Protein AF-A0A819RCV2-F1 (afdb_monomer_lite)

Radius of gyration: 17.44 Å; chains: 1; bounding box: 37×41×52 Å

Secondary structure (DSSP, 8-state):
---HHHHTTTHHHHHHHHHHHIIIIIIIIIIIHHHT-THHHHHHHHHHHHHHHHHHHHHHHHTTS--HHHHHHHHHHHHHHHHHHHHH----TT-HHHHHHHHHHHHHHHHHHHHHS------------

Organism: NCBI:txid392033

Sequence (129 aa):
MKNFKQILLIPLPFWVGTSETFLFGVFTNSFITCSMGVEYVGLIMFGFGITACLFSLIVGYVVKFEHRLQWFLLAFLAYYVLLITMLVWRPLASDIYISYIIVGVSGITSALWGSVMPEKKNYNRNTVL

InterPro domains:
  IPR036259 MFS transporter superfamily [SSF103473] (8-117)
  IPR051951 UNC-93 regulatory protein [PTHR19444] (1-114)

Structure (mmCIF, N/CA/C/O backbone):
data_AF-A0A819RCV2-F1
#
_entry.id   AF-A0A819RCV2-F1
#
loop_
_atom_site.group_PDB
_atom_site.id
_atom_site.type_symbol
_atom_site.label_atom_id
_atom_site.label_alt_id
_atom_site.label_comp_id
_atom_site.label_asym_id
_atom_site.label_entity_id
_atom_site.label_seq_id
_atom_site.pdbx_PDB_ins_code
_atom_site.Cartn_x
_atom_site.Cartn_y
_atom_site.Cartn_z
_atom_site.occupancy
_atom_site.B_iso_or_equiv
_atom_site.auth_seq_id
_atom_site.auth_comp_id
_atom_site.auth_asym_id
_atom_site.auth_atom_id
_atom_site.pdbx_PDB_model_num
ATOM 1 N N . MET A 1 1 ? -2.570 -13.469 29.302 1.00 52.06 1 MET A N 1
ATOM 2 C CA . MET A 1 1 ? -3.292 -12.898 28.141 1.00 52.06 1 MET A CA 1
ATOM 3 C C . MET A 1 1 ? -4.703 -13.469 28.143 1.00 52.06 1 MET A C 1
ATOM 5 O O . MET A 1 1 ? -4.839 -14.661 27.930 1.00 52.06 1 MET A O 1
ATOM 9 N N . LYS A 1 2 ? -5.724 -12.690 28.522 1.00 57.31 2 LYS A N 1
ATOM 10 C CA . LYS A 1 2 ? -7.045 -13.238 28.910 1.00 57.31 2 LYS A CA 1
ATOM 11 C C . LYS A 1 2 ? -8.158 -12.987 27.878 1.00 57.31 2 LYS A C 1
ATOM 13 O O . LYS A 1 2 ? -9.252 -13.505 28.040 1.00 57.31 2 LYS A O 1
ATOM 18 N N . ASN A 1 3 ? -7.874 -12.246 26.800 1.00 75.81 3 ASN A N 1
ATOM 19 C CA . ASN A 1 3 ? -8.853 -11.895 25.768 1.00 75.81 3 ASN A CA 1
ATOM 20 C C . ASN A 1 3 ? -8.382 -12.325 24.372 1.00 75.81 3 ASN A C 1
ATOM 22 O O . ASN A 1 3 ? -7.351 -11.853 23.894 1.00 75.81 3 ASN A O 1
ATOM 26 N N . PHE A 1 4 ? -9.183 -13.139 23.680 1.00 71.62 4 PHE A N 1
ATOM 27 C CA . PHE A 1 4 ? -8.938 -13.575 22.295 1.00 71.62 4 PHE A CA 1
ATOM 28 C C . PHE A 1 4 ? -8.749 -12.392 21.322 1.00 71.62 4 PHE A C 1
ATOM 30 O O . PHE A 1 4 ? -7.894 -12.425 20.442 1.00 71.62 4 PHE A O 1
ATOM 37 N N . LYS A 1 5 ? -9.457 -11.277 21.559 1.00 71.38 5 LYS A N 1
ATOM 38 C CA . LYS A 1 5 ? -9.312 -10.024 20.793 1.00 71.38 5 LYS A CA 1
ATOM 39 C C . LYS A 1 5 ? -7.917 -9.387 20.904 1.00 71.38 5 LYS A C 1
ATOM 41 O O . LYS A 1 5 ? -7.498 -8.712 19.976 1.00 71.38 5 LYS A O 1
ATOM 46 N N . GLN A 1 6 ? -7.197 -9.589 22.014 1.00 72.88 6 GLN A N 1
ATOM 47 C CA . GLN A 1 6 ? -5.828 -9.072 22.176 1.00 72.88 6 GLN A CA 1
ATOM 48 C C . GLN A 1 6 ? -4.797 -9.929 21.440 1.00 72.88 6 GLN A C 1
ATOM 50 O O . GLN A 1 6 ? -3.814 -9.390 20.949 1.00 72.88 6 GLN A O 1
ATOM 55 N N . ILE A 1 7 ? -5.035 -11.239 21.331 1.00 79.94 7 ILE A N 1
ATOM 56 C CA . ILE A 1 7 ? -4.187 -12.140 20.540 1.00 79.94 7 ILE A CA 1
ATOM 57 C C . ILE A 1 7 ? -4.304 -11.815 19.052 1.00 79.94 7 ILE A C 1
ATOM 59 O O . ILE A 1 7 ? -3.289 -11.763 18.367 1.00 79.94 7 ILE A O 1
ATOM 63 N N . LEU A 1 8 ? -5.513 -11.513 18.567 1.00 74.94 8 LEU A N 1
ATOM 64 C CA . LEU A 1 8 ? -5.731 -11.144 17.166 1.00 74.94 8 LEU A CA 1
ATOM 65 C C . LEU A 1 8 ? -5.158 -9.760 16.809 1.00 74.94 8 LEU A C 1
ATOM 67 O O . LEU A 1 8 ? -4.941 -9.472 15.639 1.00 74.94 8 LEU A O 1
ATOM 71 N N . LEU A 1 9 ? -4.856 -8.925 17.808 1.00 78.31 9 LEU A N 1
ATOM 72 C CA . LEU A 1 9 ? -4.298 -7.585 17.615 1.00 78.31 9 LEU A CA 1
ATOM 73 C C . LEU A 1 9 ? -2.826 -7.590 17.173 1.00 78.31 9 LEU A C 1
ATOM 75 O O . LEU A 1 9 ? -2.333 -6.558 16.741 1.00 78.31 9 LEU A O 1
ATOM 79 N N . ILE A 1 10 ? -2.122 -8.715 17.311 1.00 83.75 10 ILE A N 1
ATOM 80 C CA . ILE A 1 10 ? -0.702 -8.857 16.958 1.00 83.75 10 ILE A CA 1
ATOM 81 C C . ILE A 1 10 ? -0.507 -9.286 15.489 1.00 83.75 10 ILE A C 1
ATOM 83 O O . ILE A 1 10 ? 0.224 -8.602 14.774 1.00 83.75 10 ILE A O 1
ATOM 87 N N . PRO A 1 11 ? -1.149 -10.360 14.983 1.00 84.94 11 PRO A N 1
ATOM 88 C CA . PRO A 1 11 ? -0.928 -10.817 13.609 1.00 84.94 11 PRO A CA 1
ATOM 89 C C . PRO A 1 11 ? -1.533 -9.877 12.559 1.00 84.94 11 PRO A C 1
ATOM 91 O O . PRO A 1 11 ? -1.024 -9.793 11.445 1.00 84.94 11 PRO A O 1
ATOM 94 N N . LEU A 1 12 ? -2.601 -9.153 12.905 1.00 83.44 12 LEU A N 1
ATOM 95 C CA . LEU A 1 12 ? -3.306 -8.266 11.979 1.00 83.44 12 LEU A CA 1
ATOM 96 C C . LEU A 1 12 ? -2.435 -7.090 11.482 1.00 83.44 12 LEU A C 1
ATOM 98 O O . LEU A 1 12 ? -2.263 -6.960 10.271 1.00 83.44 12 LEU A O 1
ATOM 102 N N . PRO A 1 13 ? -1.841 -6.252 12.360 1.00 85.38 13 PRO A N 1
ATOM 103 C CA . PRO A 1 13 ? -0.945 -5.181 11.927 1.00 85.38 13 PRO A CA 1
ATOM 104 C C . PRO A 1 13 ? 0.365 -5.717 11.345 1.00 85.38 13 PRO A C 1
ATOM 106 O O . PRO A 1 13 ? 0.932 -5.083 10.461 1.00 85.38 13 PRO A O 1
ATOM 109 N N . PHE A 1 14 ? 0.826 -6.892 11.791 1.00 89.38 14 PHE A N 1
ATOM 110 C CA . PHE A 1 14 ? 1.994 -7.544 11.201 1.00 89.38 14 PHE A CA 1
ATOM 111 C C . PHE A 1 14 ? 1.773 -7.857 9.715 1.00 89.38 14 PHE A C 1
ATOM 113 O O . PHE A 1 14 ? 2.627 -7.545 8.883 1.00 89.38 14 PHE A O 1
ATOM 120 N N . TRP A 1 15 ? 0.607 -8.408 9.365 1.00 88.44 15 TRP A N 1
ATOM 121 C CA . TRP A 1 15 ? 0.246 -8.633 7.968 1.00 88.44 15 TRP A CA 1
ATOM 122 C C . TRP A 1 15 ? 0.194 -7.326 7.171 1.00 88.44 15 TRP A C 1
ATOM 124 O O . TRP A 1 15 ? 0.841 -7.223 6.133 1.00 88.44 15 TRP A O 1
ATOM 134 N N . VAL A 1 16 ? -0.524 -6.321 7.685 1.00 88.88 16 VAL A N 1
ATOM 135 C CA . VAL A 1 16 ? -0.684 -5.014 7.023 1.00 88.88 16 VAL A CA 1
ATOM 136 C C . VAL A 1 16 ? 0.670 -4.355 6.739 1.00 88.88 16 VAL A C 1
ATOM 138 O O . VAL A 1 16 ? 0.933 -3.930 5.612 1.00 88.88 16 VAL A O 1
ATOM 141 N N . GLY A 1 17 ? 1.568 -4.338 7.727 1.00 89.50 17 GLY A N 1
ATOM 142 C CA . GLY A 1 17 ? 2.913 -3.792 7.551 1.00 89.50 17 GLY A CA 1
ATOM 143 C C . GLY A 1 17 ? 3.730 -4.575 6.524 1.00 89.50 17 GLY A C 1
ATOM 144 O O . GLY A 1 17 ? 4.426 -3.978 5.705 1.00 89.50 17 GLY A O 1
ATOM 145 N N . THR A 1 18 ? 3.602 -5.904 6.506 1.00 91.25 18 THR A N 1
ATOM 146 C CA . THR A 1 18 ? 4.297 -6.752 5.526 1.00 91.25 18 THR A CA 1
ATOM 147 C C . THR A 1 18 ? 3.846 -6.434 4.101 1.00 91.25 18 THR A C 1
ATOM 149 O O . THR A 1 18 ? 4.692 -6.257 3.226 1.00 91.25 18 THR A O 1
ATOM 152 N N . SER A 1 19 ? 2.537 -6.298 3.866 1.00 90.00 19 SER A N 1
ATOM 153 C CA . SER A 1 19 ? 2.003 -5.907 2.555 1.00 90.00 19 SER A CA 1
ATOM 154 C C . SER A 1 19 ? 2.501 -4.537 2.102 1.00 90.00 19 SER A C 1
ATOM 156 O O . SER A 1 19 ? 2.971 -4.375 0.978 1.00 90.00 19 SER A O 1
ATOM 158 N N . GLU A 1 20 ? 2.461 -3.543 2.984 1.00 90.31 20 GLU A N 1
ATOM 159 C CA . GLU A 1 20 ? 2.874 -2.187 2.632 1.00 90.31 20 GLU A CA 1
ATOM 160 C C . GLU A 1 20 ? 4.379 -2.131 2.319 1.00 90.31 20 GLU A C 1
ATOM 162 O O . GLU A 1 20 ? 4.802 -1.565 1.310 1.00 90.31 20 GLU A O 1
ATOM 167 N N . THR A 1 21 ? 5.191 -2.844 3.103 1.00 92.06 21 THR A N 1
ATOM 168 C CA . THR A 1 21 ? 6.638 -2.960 2.863 1.00 92.06 21 THR A CA 1
ATOM 169 C C . THR A 1 21 ? 6.947 -3.723 1.574 1.00 92.06 21 THR A C 1
ATOM 171 O O . THR A 1 21 ? 7.903 -3.388 0.876 1.00 92.06 21 THR A O 1
ATOM 174 N N . PHE A 1 22 ? 6.144 -4.725 1.211 1.00 90.75 22 PHE A N 1
ATOM 175 C CA . PHE A 1 22 ? 6.289 -5.426 -0.066 1.00 90.75 22 PHE A CA 1
ATOM 176 C C . PHE A 1 22 ? 6.087 -4.474 -1.252 1.00 90.75 22 PHE A C 1
ATOM 178 O O . PHE A 1 22 ? 6.872 -4.500 -2.204 1.00 90.75 22 PHE A O 1
ATOM 185 N N . LEU A 1 23 ? 5.093 -3.585 -1.160 1.00 90.12 23 LEU A N 1
ATOM 186 C CA . LEU A 1 23 ? 4.825 -2.567 -2.174 1.00 90.12 23 LEU A CA 1
ATOM 187 C C . LEU A 1 23 ? 5.960 -1.534 -2.283 1.00 90.12 23 LEU A C 1
ATOM 189 O O . LEU A 1 23 ? 6.429 -1.254 -3.381 1.00 90.12 23 LEU A O 1
ATOM 193 N N . PHE A 1 24 ? 6.431 -0.979 -1.165 1.00 88.75 24 PHE A N 1
ATOM 194 C CA . PHE A 1 24 ? 7.487 0.045 -1.185 1.00 88.75 24 PHE A CA 1
ATOM 195 C C . PHE A 1 24 ? 8.893 -0.514 -1.429 1.00 88.75 24 PHE A C 1
ATOM 197 O O . PHE A 1 24 ? 9.755 0.169 -1.987 1.00 88.75 24 PHE A O 1
ATOM 204 N N . GLY A 1 25 ? 9.148 -1.745 -0.999 1.00 89.38 25 GLY A N 1
ATOM 205 C CA . GLY A 1 25 ? 10.446 -2.392 -1.112 1.00 89.38 25 GLY A CA 1
ATOM 206 C C . GLY A 1 25 ? 10.581 -3.156 -2.419 1.00 89.38 25 GLY A C 1
ATOM 207 O O . GLY A 1 25 ? 11.368 -2.783 -3.285 1.00 89.38 25 GLY A O 1
ATOM 208 N N . VAL A 1 26 ? 9.821 -4.240 -2.560 1.00 89.19 26 VAL A N 1
ATOM 209 C CA . VAL A 1 26 ? 10.033 -5.240 -3.616 1.00 89.19 26 VAL A CA 1
ATOM 210 C C . VAL A 1 26 ? 9.419 -4.794 -4.936 1.00 89.19 26 VAL A C 1
ATOM 212 O O . VAL A 1 26 ? 10.087 -4.863 -5.971 1.00 89.19 26 VAL A O 1
ATOM 215 N N . PHE A 1 27 ? 8.176 -4.308 -4.905 1.00 87.75 27 PHE A N 1
ATOM 216 C CA . PHE A 1 27 ? 7.469 -3.891 -6.114 1.00 87.75 27 PHE A CA 1
ATOM 217 C C . PHE A 1 27 ? 8.185 -2.731 -6.812 1.00 87.75 27 PHE A C 1
ATOM 219 O O . PHE A 1 27 ? 8.524 -2.830 -7.992 1.00 87.75 27 PHE A O 1
ATOM 226 N N . THR A 1 28 ? 8.524 -1.675 -6.078 1.00 88.69 28 THR A N 1
ATOM 227 C CA . THR A 1 28 ? 9.243 -0.526 -6.639 1.00 88.69 28 THR A CA 1
ATOM 228 C C . THR A 1 28 ? 10.626 -0.877 -7.161 1.00 88.69 28 THR A C 1
ATOM 230 O O . THR A 1 28 ? 10.945 -0.503 -8.286 1.00 88.69 28 THR A O 1
ATOM 233 N N . ASN A 1 29 ? 11.433 -1.625 -6.398 1.00 88.06 29 ASN A N 1
ATOM 234 C CA . ASN A 1 29 ? 12.812 -1.937 -6.795 1.00 88.06 29 ASN A CA 1
ATOM 235 C C . ASN A 1 29 ? 12.942 -3.023 -7.862 1.00 88.06 29 ASN A C 1
ATOM 237 O O . ASN A 1 29 ? 14.005 -3.105 -8.468 1.00 88.06 29 ASN A O 1
ATOM 241 N N . SER A 1 30 ? 11.931 -3.870 -8.066 1.00 86.50 30 SER A N 1
ATOM 242 C CA . SER A 1 30 ? 12.029 -4.981 -9.027 1.00 86.50 30 SER A CA 1
ATOM 243 C C . SER A 1 30 ? 11.186 -4.750 -10.274 1.00 86.50 30 SER A C 1
ATOM 245 O O . SER A 1 30 ? 11.607 -5.115 -11.366 1.00 86.50 30 SER A O 1
ATOM 247 N N . PHE A 1 31 ? 10.004 -4.145 -10.139 1.00 82.69 31 PHE A N 1
ATOM 248 C CA . PHE A 1 31 ? 9.076 -3.975 -11.258 1.00 82.69 31 PHE A CA 1
ATOM 249 C C . PHE A 1 31 ? 9.224 -2.595 -11.899 1.00 82.69 31 PHE A C 1
ATOM 251 O O . PHE A 1 31 ? 9.403 -2.502 -13.112 1.00 82.69 31 PHE A O 1
ATOM 258 N N . ILE A 1 32 ? 9.198 -1.523 -11.099 1.00 84.19 32 ILE A N 1
ATOM 259 C CA . ILE A 1 32 ? 9.209 -0.148 -11.629 1.00 84.19 32 ILE A CA 1
ATOM 260 C C . ILE A 1 32 ? 10.590 0.221 -12.177 1.00 84.19 32 ILE A C 1
ATOM 262 O O . ILE A 1 32 ? 10.701 0.674 -13.316 1.00 84.19 32 ILE A O 1
ATOM 266 N N . THR A 1 33 ? 11.652 -0.033 -11.416 1.00 86.44 33 THR A N 1
ATOM 267 C CA . THR A 1 33 ? 13.033 0.247 -11.852 1.00 86.44 33 THR A CA 1
ATOM 268 C C . THR A 1 33 ? 13.436 -0.550 -13.094 1.00 86.44 33 THR A C 1
ATOM 270 O O . THR A 1 33 ? 14.131 -0.011 -13.949 1.00 86.44 33 THR A O 1
ATOM 273 N N . CYS A 1 34 ? 12.995 -1.807 -13.214 1.00 83.38 34 CYS A N 1
ATOM 274 C CA . CYS A 1 34 ? 13.340 -2.677 -14.337 1.00 83.38 34 CYS A CA 1
ATOM 275 C C . CYS A 1 34 ? 12.558 -2.319 -15.610 1.00 83.38 34 CYS A C 1
ATOM 277 O O . CYS A 1 34 ? 13.109 -2.410 -16.703 1.00 83.38 34 CYS A O 1
ATOM 279 N N . SER A 1 35 ? 11.295 -1.897 -15.477 1.00 80.56 35 SER A N 1
ATOM 280 C CA . SER A 1 35 ? 10.420 -1.643 -16.627 1.00 80.56 35 SER A CA 1
ATOM 281 C C . SER A 1 35 ? 10.387 -0.188 -17.099 1.00 80.56 35 SER A C 1
ATOM 283 O O . SER A 1 35 ? 10.166 0.036 -18.286 1.00 80.56 35 SER A O 1
ATOM 285 N N . MET A 1 36 ? 10.528 0.787 -16.197 1.00 78.44 36 MET A N 1
ATOM 286 C CA . MET A 1 36 ? 10.404 2.222 -16.511 1.00 78.44 36 MET A CA 1
ATOM 287 C C . MET A 1 36 ? 11.612 3.049 -16.072 1.00 78.44 36 MET A C 1
ATOM 289 O O . MET A 1 36 ? 11.829 4.130 -16.603 1.00 78.44 36 MET A O 1
ATOM 293 N N . GLY A 1 37 ? 12.402 2.553 -15.120 1.00 83.31 37 GLY A N 1
ATOM 294 C CA . GLY A 1 37 ? 13.524 3.286 -14.540 1.00 83.31 37 GLY A CA 1
ATOM 295 C C . GLY A 1 37 ? 13.193 3.923 -13.188 1.00 83.31 37 GLY A C 1
ATOM 296 O O . GLY A 1 37 ? 12.046 3.976 -12.741 1.00 83.31 37 GLY A O 1
ATOM 297 N N . VAL A 1 38 ? 14.238 4.375 -12.493 1.00 87.12 38 VAL A N 1
ATOM 298 C CA . VAL A 1 38 ? 14.163 4.858 -11.099 1.00 87.12 38 VAL A CA 1
ATOM 299 C C . VAL A 1 38 ? 13.420 6.196 -10.987 1.00 87.12 38 VAL A C 1
ATOM 301 O O . VAL A 1 38 ? 12.805 6.480 -9.963 1.00 87.12 38 VAL A O 1
ATOM 304 N N . GLU A 1 39 ? 13.420 7.007 -12.043 1.00 87.44 39 GLU A N 1
ATOM 305 C CA . GLU A 1 39 ? 12.779 8.329 -12.062 1.00 87.44 39 GLU A CA 1
ATOM 306 C C . GLU A 1 39 ? 11.250 8.273 -11.881 1.00 87.44 39 GLU A C 1
ATOM 308 O O . GLU A 1 39 ? 10.663 9.150 -11.246 1.00 87.44 39 GLU A O 1
ATOM 313 N N . TYR A 1 40 ? 10.604 7.197 -12.340 1.00 85.69 40 TYR A N 1
ATOM 314 C CA . TYR A 1 40 ? 9.151 7.021 -12.243 1.00 85.69 40 TYR A CA 1
ATOM 315 C C . TYR A 1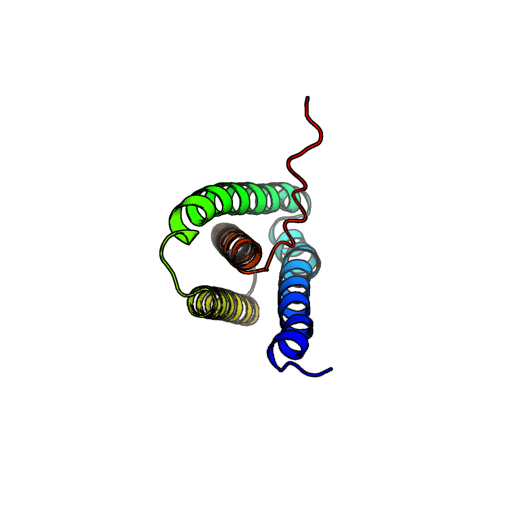 40 ? 8.682 6.514 -10.876 1.00 85.69 40 TYR A C 1
ATOM 317 O O . TYR A 1 40 ? 7.491 6.590 -10.565 1.00 85.69 40 TYR A O 1
ATOM 325 N N . VAL A 1 41 ? 9.602 6.047 -10.026 1.00 89.75 41 VAL A N 1
ATOM 326 C CA . VAL A 1 41 ? 9.288 5.547 -8.680 1.00 89.75 41 VAL A CA 1
ATOM 327 C C . VAL A 1 41 ? 8.584 6.620 -7.849 1.00 89.75 41 VAL A C 1
ATOM 329 O O . VAL A 1 41 ? 7.527 6.367 -7.273 1.00 89.75 41 VAL A O 1
ATOM 332 N N . GLY A 1 42 ? 9.131 7.839 -7.835 1.00 89.50 42 GLY A N 1
ATOM 333 C CA . GLY A 1 42 ? 8.546 8.954 -7.089 1.00 89.50 42 GLY A CA 1
ATOM 334 C C . GLY A 1 42 ? 7.165 9.355 -7.612 1.00 89.50 42 GLY A C 1
ATOM 335 O O . GLY A 1 42 ? 6.265 9.631 -6.820 1.00 89.50 42 GLY A O 1
ATOM 336 N N . LEU A 1 43 ? 6.971 9.326 -8.934 1.00 89.94 43 LEU A N 1
ATOM 337 C CA . LEU A 1 43 ? 5.706 9.693 -9.575 1.00 89.94 43 LEU A CA 1
ATOM 338 C C . LEU A 1 43 ? 4.581 8.709 -9.228 1.00 89.94 43 LEU A C 1
ATOM 340 O O . LEU A 1 43 ? 3.458 9.118 -8.932 1.00 89.94 43 LEU A O 1
ATOM 344 N N . ILE A 1 44 ? 4.884 7.413 -9.230 1.00 89.94 44 ILE A N 1
ATOM 345 C CA . ILE A 1 44 ? 3.917 6.368 -8.889 1.00 89.94 44 ILE A CA 1
ATOM 346 C C . ILE A 1 44 ? 3.572 6.433 -7.391 1.00 89.94 44 ILE A C 1
ATOM 348 O O . ILE A 1 44 ? 2.395 6.395 -7.020 1.00 89.94 44 ILE A O 1
ATOM 352 N N . MET A 1 45 ? 4.571 6.628 -6.525 1.00 89.31 45 MET A N 1
ATOM 353 C CA . MET A 1 45 ? 4.372 6.779 -5.076 1.00 89.31 45 MET A CA 1
ATOM 354 C C . MET A 1 45 ? 3.599 8.045 -4.707 1.00 89.31 45 MET A C 1
ATOM 356 O O . MET A 1 45 ? 2.875 8.066 -3.713 1.00 89.31 45 MET A O 1
ATOM 360 N N . PHE A 1 46 ? 3.680 9.095 -5.517 1.00 91.81 46 PHE A N 1
ATOM 361 C CA . PHE A 1 46 ? 2.830 10.263 -5.327 1.00 91.81 46 PHE A CA 1
ATOM 362 C C . PHE A 1 46 ? 1.341 9.916 -5.501 1.00 91.81 46 PHE A C 1
ATOM 364 O O . PHE A 1 46 ? 0.502 10.343 -4.705 1.00 91.81 46 PHE A O 1
ATOM 371 N N . GLY A 1 47 ? 1.013 9.058 -6.475 1.00 90.19 47 GLY A N 1
ATOM 372 C CA . GLY A 1 47 ? -0.341 8.527 -6.666 1.00 90.19 47 GLY A CA 1
ATOM 373 C C . GLY A 1 47 ? -0.842 7.705 -5.474 1.00 90.19 47 GLY A C 1
ATOM 374 O O . GLY A 1 47 ? -2.005 7.838 -5.079 1.00 90.19 47 GLY A O 1
ATOM 375 N N . PHE A 1 48 ? 0.039 6.922 -4.841 1.00 91.75 48 PHE A N 1
ATOM 376 C CA . PHE A 1 48 ? -0.266 6.245 -3.573 1.00 91.75 48 PHE A CA 1
ATOM 377 C C . PHE A 1 48 ? -0.708 7.247 -2.503 1.00 91.75 48 PHE A C 1
ATOM 379 O O . PHE A 1 48 ? -1.756 7.086 -1.883 1.00 91.75 48 PHE A O 1
ATOM 386 N N . GLY A 1 49 ? 0.075 8.313 -2.316 1.00 91.44 49 GLY A N 1
ATOM 387 C CA . GLY A 1 49 ? -0.206 9.338 -1.314 1.00 91.44 49 GLY A CA 1
ATOM 388 C C . GLY A 1 49 ? -1.540 10.041 -1.557 1.00 91.44 49 GLY A C 1
ATOM 389 O O . GLY A 1 49 ? -2.346 10.164 -0.637 1.00 91.44 49 GLY A O 1
ATOM 390 N N . ILE A 1 50 ? -1.816 10.450 -2.802 1.00 94.50 50 ILE A N 1
ATOM 391 C CA . ILE A 1 50 ? -3.086 11.103 -3.159 1.00 94.50 50 ILE A CA 1
ATOM 392 C C . ILE A 1 50 ? -4.270 10.183 -2.859 1.00 94.50 50 ILE A C 1
ATOM 394 O O . ILE A 1 50 ? -5.234 10.606 -2.219 1.00 94.50 50 ILE A O 1
ATOM 398 N N . THR A 1 51 ? -4.207 8.930 -3.311 1.00 92.81 51 THR A N 1
ATOM 399 C CA . THR A 1 51 ? -5.307 7.975 -3.124 1.00 92.81 51 THR A CA 1
ATOM 400 C C . THR A 1 51 ? -5.534 7.663 -1.650 1.00 92.81 51 THR A C 1
ATOM 402 O O . THR A 1 51 ? -6.677 7.719 -1.197 1.00 92.81 51 THR A O 1
ATOM 405 N N . ALA A 1 52 ? -4.471 7.450 -0.873 1.00 91.19 52 ALA A N 1
ATOM 406 C CA . ALA A 1 52 ? -4.567 7.250 0.569 1.00 91.19 52 ALA A CA 1
ATOM 407 C C . ALA A 1 52 ? -5.192 8.464 1.287 1.00 91.19 52 ALA A C 1
ATOM 409 O O . ALA A 1 52 ? -6.089 8.296 2.115 1.00 91.19 52 ALA A O 1
ATOM 410 N N . CYS A 1 53 ? -4.786 9.691 0.938 1.00 91.38 53 CYS A N 1
ATOM 411 C CA . CYS A 1 53 ? -5.348 10.919 1.509 1.00 91.38 53 CYS A CA 1
ATOM 412 C C . CYS A 1 53 ? -6.837 11.086 1.180 1.00 91.38 53 CYS A C 1
ATOM 414 O O . CYS A 1 53 ? -7.647 11.315 2.079 1.00 91.38 53 CYS A O 1
ATOM 416 N N . LEU A 1 54 ? -7.212 10.941 -0.095 1.00 92.38 54 LEU A N 1
ATOM 417 C CA . LEU A 1 54 ? -8.602 11.073 -0.540 1.00 92.38 54 LEU A CA 1
ATOM 418 C C . LEU A 1 54 ? -9.504 10.041 0.139 1.00 92.38 54 LEU A C 1
ATOM 420 O O . LEU A 1 54 ? -10.561 10.388 0.666 1.00 92.38 54 LEU A O 1
ATOM 424 N N . PHE A 1 55 ? -9.070 8.781 0.182 1.00 87.94 55 PHE A N 1
ATOM 425 C CA . PHE A 1 55 ? -9.854 7.721 0.805 1.00 87.94 55 PHE A CA 1
ATOM 426 C C . PHE A 1 55 ? -9.908 7.843 2.324 1.00 87.94 55 PHE A C 1
ATOM 428 O O . PHE A 1 55 ? -10.946 7.539 2.901 1.00 87.94 55 PHE A O 1
ATOM 435 N N . SER A 1 56 ? -8.868 8.360 2.981 1.00 87.06 56 SER A N 1
ATOM 436 C CA . SER A 1 56 ? -8.910 8.635 4.422 1.00 87.06 56 SER A CA 1
ATOM 437 C C . SER A 1 56 ? -10.016 9.640 4.782 1.00 87.06 56 SER A C 1
ATOM 439 O O . SER A 1 56 ? -10.768 9.424 5.736 1.00 87.06 56 SER A O 1
ATOM 441 N N . LEU A 1 57 ? -10.207 10.686 3.966 1.00 85.62 57 LEU A N 1
ATOM 442 C CA . LEU A 1 57 ? -11.302 11.650 4.145 1.00 85.62 57 LEU A CA 1
ATOM 443 C C . LEU A 1 57 ? -12.680 11.003 3.956 1.00 85.62 57 LEU A C 1
ATOM 445 O O . LEU A 1 57 ? -13.583 11.212 4.769 1.00 85.62 57 LEU A O 1
ATOM 449 N N . ILE A 1 58 ? -12.831 10.193 2.904 1.00 85.19 58 ILE A N 1
ATOM 450 C CA . ILE A 1 58 ? -14.087 9.499 2.583 1.00 85.19 58 ILE A CA 1
ATOM 451 C C . ILE A 1 58 ? -14.449 8.519 3.701 1.00 85.19 58 ILE A C 1
ATOM 453 O O . ILE A 1 58 ? -15.565 8.529 4.219 1.00 85.19 58 ILE A O 1
ATOM 457 N N . VAL A 1 59 ? -13.490 7.700 4.125 1.00 77.75 59 VAL A N 1
ATOM 458 C CA . VAL A 1 59 ? -13.691 6.697 5.171 1.00 77.75 59 VAL A CA 1
ATOM 459 C C . VAL A 1 59 ? -13.989 7.365 6.515 1.00 77.75 59 VAL A C 1
ATOM 461 O O . VAL A 1 59 ? -14.882 6.912 7.229 1.00 77.75 59 VAL A O 1
ATOM 464 N N . GLY A 1 60 ? -13.352 8.498 6.829 1.00 75.31 60 GLY A N 1
ATOM 465 C CA . GLY A 1 60 ? -13.679 9.301 8.012 1.00 75.31 60 GLY A CA 1
ATOM 466 C C . GLY A 1 60 ? -15.155 9.720 8.087 1.00 75.31 60 GLY A C 1
ATOM 467 O O . GLY A 1 60 ? -15.715 9.808 9.181 1.00 75.31 60 GLY A O 1
ATOM 468 N N . TYR A 1 61 ? -15.809 9.910 6.938 1.00 74.56 61 TYR A N 1
ATOM 469 C CA . TYR A 1 61 ? -17.244 10.186 6.857 1.00 74.56 61 TYR A CA 1
ATOM 470 C C . TYR A 1 61 ? -18.101 8.906 6.947 1.00 74.56 61 TYR A C 1
ATOM 472 O O . TYR A 1 61 ? -19.134 8.893 7.620 1.00 74.56 61 TYR A O 1
ATOM 480 N N . VAL A 1 62 ? -17.650 7.815 6.316 1.00 69.94 62 VAL A N 1
ATOM 481 C CA . VAL A 1 62 ? -18.376 6.532 6.190 1.00 69.94 62 VAL A CA 1
ATOM 482 C C . VAL A 1 62 ? -18.367 5.689 7.478 1.00 69.94 62 VAL A C 1
ATOM 484 O O . VAL A 1 62 ? -19.323 4.962 7.745 1.00 69.94 62 VAL A O 1
ATOM 487 N N . VAL A 1 63 ? -17.358 5.831 8.347 1.00 62.03 63 VAL A N 1
ATOM 488 C CA . VAL A 1 63 ? -17.203 5.052 9.603 1.00 62.03 63 VAL A CA 1
ATOM 489 C C . VAL A 1 63 ? -18.365 5.230 10.600 1.00 62.03 63 VAL A C 1
ATOM 491 O O . VAL A 1 63 ? -18.485 4.462 11.555 1.00 62.03 63 VAL A O 1
ATOM 494 N N . LYS A 1 64 ? -19.279 6.183 10.374 1.00 62.31 64 LYS A N 1
ATOM 495 C CA . LYS A 1 64 ? -20.521 6.307 11.155 1.00 62.31 64 LYS A CA 1
ATOM 496 C C . LYS A 1 64 ? -21.490 5.125 11.000 1.00 62.31 64 LYS A C 1
ATOM 498 O O . LYS A 1 64 ? -22.373 5.006 11.845 1.00 62.31 64 LYS A O 1
ATOM 503 N N . PHE A 1 65 ? -21.343 4.276 9.978 1.00 56.16 65 PHE A N 1
ATOM 504 C CA . PHE A 1 65 ? -22.404 3.343 9.584 1.00 56.16 65 PHE A CA 1
ATOM 505 C C . PHE A 1 65 ? -22.141 1.835 9.790 1.00 56.16 65 PHE A C 1
ATOM 507 O O . PHE A 1 65 ? -23.116 1.093 9.746 1.00 56.16 65 PHE A O 1
ATOM 514 N N . GLU A 1 66 ? -20.919 1.334 10.050 1.00 66.69 66 GLU A N 1
ATOM 515 C CA . GLU A 1 66 ? -20.645 -0.097 9.767 1.00 66.69 66 GLU A CA 1
ATOM 516 C C . GLU A 1 66 ? -19.858 -0.971 10.774 1.00 66.69 66 GLU A C 1
ATOM 518 O O . GLU A 1 66 ? -19.059 -0.524 11.604 1.00 66.69 66 GLU A O 1
ATOM 523 N N . HIS A 1 67 ? -20.076 -2.290 10.624 1.00 60.03 67 HIS A N 1
ATOM 524 C CA . HIS A 1 67 ? -19.368 -3.404 11.258 1.00 60.03 67 HIS A CA 1
ATOM 525 C C . HIS A 1 67 ? -17.891 -3.458 10.806 1.00 60.03 67 HIS A C 1
ATOM 527 O O . HIS A 1 67 ? -17.549 -3.985 9.749 1.00 60.03 67 HIS A O 1
ATOM 533 N N . ARG A 1 68 ? -16.983 -2.968 11.660 1.00 68.19 68 ARG A N 1
ATOM 534 C CA . ARG A 1 68 ? -15.531 -2.799 11.398 1.00 68.19 68 ARG A CA 1
ATOM 535 C C . ARG A 1 68 ? -14.783 -3.998 10.794 1.00 68.19 68 ARG A C 1
ATOM 537 O O . ARG A 1 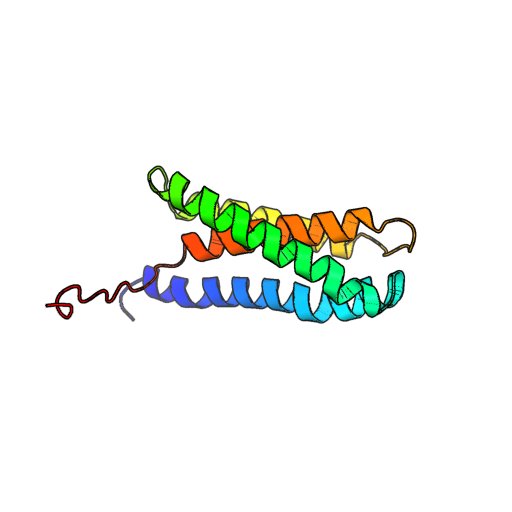68 ? -13.765 -3.803 10.141 1.00 68.19 68 ARG A O 1
ATOM 544 N N . LEU A 1 69 ? -15.233 -5.230 11.036 1.00 73.88 69 LEU A N 1
ATOM 545 C CA . LEU A 1 69 ? -14.510 -6.433 10.606 1.00 73.88 69 LEU A CA 1
ATOM 546 C C . LEU A 1 69 ? -14.721 -6.765 9.116 1.00 73.88 69 LEU A C 1
ATOM 548 O O . LEU A 1 69 ? -13.823 -7.314 8.485 1.00 73.88 69 LEU A O 1
ATOM 552 N N . GLN A 1 70 ? -15.888 -6.436 8.550 1.00 79.25 70 GLN A N 1
ATOM 553 C CA . GLN A 1 70 ? -16.237 -6.810 7.172 1.00 79.25 70 GLN A CA 1
ATOM 554 C C . GLN A 1 70 ? -15.409 -6.023 6.150 1.00 79.25 70 GLN A C 1
ATOM 556 O O . GLN A 1 70 ? -14.810 -6.619 5.257 1.00 79.25 70 GLN A O 1
ATOM 561 N N . TRP A 1 71 ? -15.271 -4.710 6.350 1.00 79.44 71 TRP A N 1
ATOM 562 C CA . TRP A 1 71 ? -14.402 -3.859 5.529 1.00 79.44 71 TRP A CA 1
ATOM 563 C C . TRP A 1 71 ? -12.941 -4.285 5.567 1.00 79.44 71 TRP A C 1
ATOM 565 O O . TRP A 1 71 ? -12.261 -4.249 4.545 1.00 79.44 71 TRP A O 1
ATOM 575 N N . PHE A 1 72 ? -12.464 -4.726 6.734 1.00 82.31 72 PHE A N 1
ATOM 576 C CA . PHE A 1 72 ? -11.095 -5.205 6.880 1.00 82.31 72 PHE A CA 1
ATOM 577 C C . PHE A 1 72 ? -10.838 -6.447 6.023 1.00 82.31 72 PHE A C 1
ATOM 579 O O . PHE A 1 72 ? -9.841 -6.508 5.304 1.00 82.31 72 PHE A O 1
ATOM 586 N N . LEU A 1 73 ? -11.753 -7.421 6.073 1.00 84.69 73 LEU A N 1
ATOM 587 C CA . LEU A 1 73 ? -11.654 -8.641 5.275 1.00 84.69 73 LEU A CA 1
ATOM 588 C C . LEU A 1 73 ? -11.759 -8.351 3.776 1.00 84.69 73 LEU A C 1
ATOM 590 O O . LEU A 1 73 ? -11.003 -8.930 3.002 1.00 84.69 73 LEU A O 1
ATOM 594 N N . LEU A 1 74 ? -12.636 -7.429 3.367 1.00 85.94 74 LEU A N 1
ATOM 595 C CA . LEU A 1 74 ? -12.764 -7.028 1.966 1.00 85.94 74 LEU A CA 1
ATOM 596 C C . LEU A 1 74 ? -11.473 -6.382 1.439 1.00 85.94 74 LEU A C 1
ATOM 598 O O . LEU A 1 74 ? -10.993 -6.755 0.370 1.00 85.94 74 LEU A O 1
ATOM 602 N N . ALA A 1 75 ? -10.879 -5.469 2.213 1.00 87.00 75 ALA A N 1
ATOM 603 C CA . ALA A 1 75 ? -9.603 -4.836 1.883 1.00 87.00 75 ALA A CA 1
ATOM 604 C C . ALA A 1 75 ? -8.463 -5.867 1.790 1.00 87.00 75 ALA A C 1
ATOM 606 O O . ALA A 1 75 ? -7.670 -5.846 0.851 1.00 87.00 75 ALA A O 1
ATOM 607 N N . PHE A 1 76 ? -8.421 -6.822 2.723 1.00 88.12 76 PHE A N 1
ATOM 608 C CA . PHE A 1 76 ? -7.454 -7.920 2.699 1.00 88.12 76 PHE A CA 1
ATOM 609 C C . PHE A 1 76 ? -7.587 -8.772 1.431 1.00 88.12 76 PHE A C 1
ATOM 611 O O . PHE A 1 76 ? -6.585 -9.080 0.787 1.00 88.12 76 PHE A O 1
ATOM 618 N N . LEU A 1 77 ? -8.817 -9.130 1.051 1.00 89.94 77 LEU A N 1
ATOM 619 C CA . LEU A 1 77 ? -9.082 -9.928 -0.145 1.00 89.94 77 LEU A CA 1
ATOM 620 C C . LEU A 1 77 ? -8.679 -9.182 -1.421 1.00 89.94 77 LEU A C 1
ATOM 622 O O . LEU A 1 77 ? -8.014 -9.758 -2.278 1.00 89.94 77 LEU A O 1
ATOM 626 N N . ALA A 1 78 ? -9.030 -7.897 -1.526 1.00 89.19 78 ALA A N 1
ATOM 627 C CA . ALA A 1 78 ? -8.664 -7.057 -2.664 1.00 89.19 78 ALA A CA 1
ATOM 628 C C . ALA A 1 78 ? -7.138 -6.965 -2.832 1.00 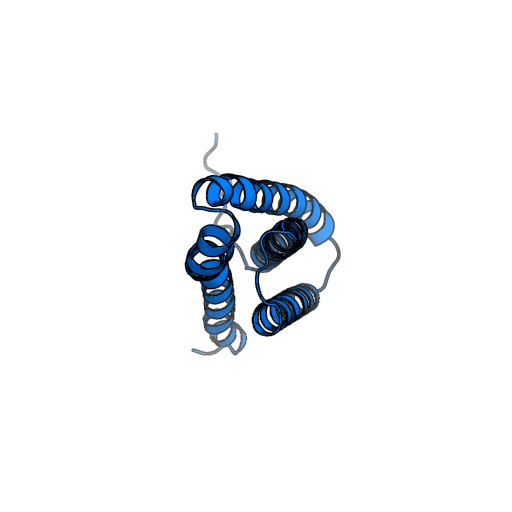89.19 78 ALA A C 1
ATOM 630 O O . ALA A 1 78 ? -6.618 -7.137 -3.937 1.00 89.19 78 ALA A O 1
ATOM 631 N N . TYR A 1 79 ? -6.412 -6.782 -1.727 1.00 89.94 79 TYR A N 1
ATOM 632 C CA . TYR A 1 79 ? -4.952 -6.762 -1.741 1.00 89.94 79 TYR A CA 1
ATOM 633 C C . TYR A 1 79 ? -4.346 -8.124 -2.107 1.00 89.94 79 TYR A C 1
ATOM 635 O O . TYR A 1 79 ? -3.380 -8.203 -2.861 1.00 89.94 79 TYR A O 1
ATOM 643 N N . TYR A 1 80 ? -4.936 -9.221 -1.634 1.00 89.81 80 TYR A N 1
ATOM 644 C CA . TYR A 1 80 ? -4.476 -10.565 -1.979 1.00 89.81 80 TYR A CA 1
ATOM 645 C C . TYR A 1 80 ? -4.636 -10.871 -3.477 1.00 89.81 80 TYR A C 1
ATOM 647 O O . TYR A 1 80 ? -3.731 -11.426 -4.100 1.00 89.81 80 TYR A O 1
ATOM 655 N N . VAL A 1 81 ? -5.747 -10.443 -4.085 1.00 90.00 81 VAL A N 1
ATOM 656 C CA . VAL A 1 81 ? -5.964 -10.558 -5.537 1.00 90.00 81 VAL A CA 1
ATOM 657 C C . VAL A 1 81 ? -4.924 -9.748 -6.319 1.00 90.00 81 VAL A C 1
ATOM 659 O O . VAL A 1 81 ? -4.405 -10.231 -7.327 1.00 90.00 81 VAL A O 1
ATOM 662 N N . LEU A 1 82 ? -4.552 -8.557 -5.841 1.00 87.69 82 LEU A N 1
ATOM 663 C CA . LEU A 1 82 ? -3.465 -7.772 -6.437 1.00 87.69 82 LEU A CA 1
ATOM 664 C C . LEU A 1 82 ? -2.116 -8.486 -6.367 1.00 87.69 82 LEU A C 1
ATOM 666 O O . LEU A 1 82 ? -1.398 -8.512 -7.366 1.00 87.69 82 LEU A O 1
ATOM 670 N N . LEU A 1 83 ? -1.782 -9.096 -5.227 1.00 88.00 83 LEU A N 1
ATOM 671 C CA . LEU A 1 83 ? -0.545 -9.868 -5.081 1.00 88.00 83 LEU A CA 1
ATOM 672 C C . LEU A 1 83 ? -0.489 -11.042 -6.065 1.00 88.00 83 LEU A C 1
ATOM 674 O O . LEU A 1 83 ? 0.545 -11.267 -6.690 1.00 88.00 83 LEU A O 1
ATOM 678 N N . ILE A 1 84 ? -1.599 -11.766 -6.247 1.00 88.56 84 ILE A N 1
ATOM 679 C CA . ILE A 1 84 ? -1.682 -12.849 -7.241 1.00 88.56 84 ILE A CA 1
ATOM 680 C C . ILE A 1 84 ? -1.509 -12.292 -8.654 1.00 88.56 84 ILE A C 1
ATOM 682 O O . ILE A 1 84 ? -0.763 -12.855 -9.453 1.00 88.56 84 ILE A O 1
ATOM 686 N N . THR A 1 85 ? -2.163 -11.169 -8.954 1.00 85.69 85 THR A N 1
ATOM 687 C CA . THR A 1 85 ? -2.057 -10.508 -10.262 1.00 85.69 85 THR A CA 1
ATOM 688 C C . THR A 1 85 ? -0.606 -10.131 -10.557 1.00 85.69 85 THR A C 1
ATOM 690 O O . THR A 1 85 ? -0.108 -10.417 -11.640 1.00 85.69 85 THR A O 1
ATOM 693 N N . MET A 1 86 ? 0.109 -9.587 -9.570 1.00 80.62 86 MET A N 1
ATOM 694 C CA . MET A 1 86 ? 1.542 -9.301 -9.659 1.00 80.62 86 MET A CA 1
ATOM 695 C C . MET A 1 86 ? 2.415 -10.542 -9.864 1.00 80.62 86 MET A C 1
ATOM 697 O O . MET A 1 86 ? 3.465 -10.443 -10.491 1.00 80.62 86 MET A O 1
ATOM 701 N N . LEU A 1 87 ? 2.006 -11.695 -9.332 1.00 81.31 87 LEU A N 1
ATOM 702 C CA . LEU A 1 87 ? 2.745 -12.951 -9.468 1.00 81.31 87 LEU A CA 1
ATOM 703 C C . LEU A 1 87 ? 2.623 -13.552 -10.873 1.00 81.31 87 LEU A C 1
ATOM 705 O O . LEU A 1 87 ? 3.560 -14.173 -11.369 1.00 81.31 87 LEU A O 1
ATOM 709 N N . VAL A 1 88 ? 1.455 -13.389 -11.497 1.00 82.38 88 VAL A N 1
ATOM 710 C CA . VAL A 1 88 ? 1.162 -13.916 -12.838 1.00 82.38 88 VAL A CA 1
ATOM 711 C C . VAL A 1 88 ? 1.643 -12.957 -13.929 1.00 82.38 88 VAL A C 1
ATOM 713 O O . VAL A 1 88 ? 2.029 -13.389 -15.016 1.00 82.38 88 VAL A O 1
ATOM 716 N N . TRP A 1 89 ? 1.630 -11.654 -13.653 1.00 80.75 89 TRP A N 1
ATOM 717 C CA . TRP A 1 89 ? 1.922 -10.626 -14.642 1.00 80.75 89 TRP A CA 1
ATOM 718 C C . TRP A 1 89 ? 3.430 -10.391 -14.838 1.00 80.75 89 TRP A C 1
ATOM 720 O O . TRP A 1 89 ? 4.197 -10.258 -13.886 1.00 80.75 89 TRP A O 1
ATOM 730 N N . ARG A 1 90 ? 3.865 -10.316 -16.104 1.00 74.31 90 ARG A N 1
ATOM 731 C CA . ARG A 1 90 ? 5.241 -9.969 -16.497 1.00 74.31 90 ARG A CA 1
ATOM 732 C C . ARG A 1 90 ? 5.295 -8.467 -16.803 1.00 74.31 90 ARG A C 1
ATOM 734 O O . ARG A 1 90 ? 4.572 -8.044 -17.702 1.00 74.31 90 ARG A O 1
ATOM 741 N N . PRO A 1 91 ? 6.139 -7.674 -16.121 1.00 67.62 91 PRO A N 1
ATOM 742 C CA . PRO A 1 91 ? 6.223 -6.243 -16.382 1.00 67.62 91 PRO A CA 1
ATOM 743 C C . PRO A 1 91 ? 6.811 -5.992 -17.775 1.00 67.62 91 PRO A C 1
ATOM 745 O O . PRO A 1 91 ? 7.977 -6.295 -18.030 1.00 67.62 91 PRO A O 1
ATOM 748 N N . LEU A 1 92 ? 5.987 -5.463 -18.681 1.00 70.31 92 LEU A N 1
ATOM 749 C CA . LEU A 1 92 ? 6.392 -4.991 -20.003 1.00 70.31 92 LEU A CA 1
ATOM 750 C C . LEU A 1 92 ? 6.324 -3.457 -20.017 1.00 70.31 92 LEU A C 1
ATOM 752 O O . LEU A 1 92 ? 5.357 -2.878 -19.526 1.00 70.31 92 LEU A O 1
ATOM 756 N N . ALA A 1 93 ? 7.309 -2.794 -20.629 1.00 62.88 93 ALA A N 1
ATOM 757 C CA . ALA A 1 93 ? 7.430 -1.327 -20.636 1.00 62.88 93 ALA A CA 1
ATOM 758 C C . ALA A 1 93 ? 6.219 -0.570 -21.230 1.00 62.88 93 ALA A C 1
ATOM 760 O O . ALA A 1 93 ? 6.064 0.624 -20.995 1.00 62.88 93 ALA A O 1
ATOM 761 N N . SER A 1 94 ? 5.343 -1.258 -21.968 1.00 69.00 94 SER A N 1
ATOM 762 C CA . SER A 1 94 ? 4.121 -0.696 -22.561 1.00 69.00 94 SER A CA 1
ATOM 763 C C . SER A 1 94 ? 2.969 -0.502 -21.560 1.00 69.00 94 SER A C 1
ATOM 765 O O . SER A 1 94 ? 2.043 0.262 -21.827 1.00 69.00 94 SER A O 1
ATOM 767 N N . ASP A 1 95 ? 3.004 -1.166 -20.404 1.00 73.38 95 ASP A N 1
ATOM 768 C CA . ASP A 1 95 ? 1.831 -1.339 -19.535 1.00 73.38 95 ASP A CA 1
ATOM 769 C C . ASP A 1 95 ? 1.921 -0.510 -18.245 1.00 73.38 95 ASP A C 1
ATOM 771 O O . ASP A 1 95 ? 1.628 -0.957 -17.132 1.00 73.38 95 ASP A O 1
ATOM 775 N N . ILE A 1 96 ? 2.310 0.753 -18.404 1.00 76.81 96 ILE A N 1
ATOM 776 C CA . ILE A 1 96 ? 2.476 1.718 -17.310 1.00 76.81 96 ILE A CA 1
ATOM 777 C C . ILE A 1 96 ? 1.197 1.844 -16.467 1.00 76.81 96 ILE A C 1
ATOM 779 O O . ILE A 1 96 ? 1.252 1.936 -15.239 1.00 76.81 96 ILE A O 1
ATOM 783 N N . TYR A 1 97 ? 0.034 1.767 -17.110 1.00 82.44 97 TYR A N 1
ATOM 784 C CA . TYR A 1 97 ? -1.279 1.887 -16.477 1.00 82.44 97 TYR A CA 1
ATOM 785 C C . TYR A 1 97 ? -1.522 0.862 -15.362 1.00 82.44 97 TYR A C 1
ATOM 787 O O . TYR A 1 97 ? -2.138 1.190 -14.349 1.00 82.44 97 TYR A O 1
ATOM 795 N N . ILE A 1 98 ? -1.005 -0.362 -15.504 1.00 84.50 98 ILE A N 1
ATOM 796 C CA . ILE A 1 98 ? -1.219 -1.437 -14.525 1.00 84.50 98 ILE A CA 1
ATOM 797 C C . ILE A 1 98 ? -0.520 -1.093 -13.204 1.00 84.50 98 ILE A C 1
ATOM 799 O O . ILE A 1 98 ? -1.090 -1.288 -12.131 1.00 84.50 98 ILE A O 1
ATOM 803 N N . SER A 1 99 ? 0.668 -0.484 -13.273 1.00 84.50 99 SER A N 1
ATOM 804 C CA . SER A 1 99 ? 1.409 -0.040 -12.086 1.00 84.50 99 SER A CA 1
ATOM 805 C C . SER A 1 99 ? 0.664 1.051 -11.302 1.00 84.50 99 SER A C 1
ATOM 807 O O . SER A 1 99 ? 0.594 0.988 -10.074 1.00 84.50 99 SER A O 1
ATOM 809 N N . TYR A 1 100 ? 0.011 1.989 -12.000 1.00 87.12 100 TYR A N 1
ATOM 810 C CA . TYR A 1 100 ? -0.822 3.019 -11.376 1.00 87.12 100 TYR A CA 1
ATOM 811 C C . TYR A 1 100 ? -2.058 2.433 -10.693 1.00 87.12 100 TYR A C 1
ATOM 813 O O . TYR A 1 100 ? -2.406 2.861 -9.593 1.00 87.12 100 TYR A O 1
ATOM 821 N N . ILE A 1 101 ? -2.704 1.437 -11.309 1.00 88.69 101 ILE A N 1
ATOM 822 C CA . ILE A 1 101 ? -3.865 0.759 -10.719 1.00 88.69 101 ILE A CA 1
ATOM 823 C C . ILE A 1 101 ? -3.455 0.013 -9.445 1.00 88.69 101 ILE A C 1
ATOM 825 O O . ILE A 1 101 ? -4.119 0.159 -8.419 1.00 88.69 101 ILE A O 1
ATOM 829 N N . ILE A 1 102 ? -2.346 -0.734 -9.480 1.00 88.81 102 ILE A N 1
ATOM 830 C CA . ILE A 1 102 ? -1.831 -1.472 -8.314 1.00 88.81 102 ILE A CA 1
ATOM 831 C C . ILE A 1 102 ? -1.611 -0.520 -7.139 1.00 88.81 102 ILE A C 1
ATOM 833 O O . ILE A 1 102 ? -2.065 -0.783 -6.023 1.00 88.81 102 ILE A O 1
ATOM 837 N N . VAL A 1 103 ? -0.948 0.606 -7.390 1.00 90.50 103 VAL A N 1
ATOM 838 C CA . VAL A 1 103 ? -0.615 1.569 -6.341 1.00 90.50 103 VAL A CA 1
ATOM 839 C C . VAL A 1 103 ? -1.838 2.343 -5.858 1.00 90.50 103 VAL A C 1
ATOM 841 O O . VAL A 1 103 ? -1.983 2.549 -4.654 1.00 90.50 103 VAL A O 1
ATOM 844 N N . GLY A 1 104 ? -2.766 2.685 -6.752 1.00 91.12 104 GLY A N 1
ATOM 845 C CA . GLY A 1 104 ? -4.025 3.324 -6.379 1.00 91.12 104 GLY A CA 1
ATOM 846 C C . GLY A 1 104 ? -4.890 2.437 -5.483 1.00 91.12 104 GLY A C 1
ATOM 847 O O . GLY A 1 104 ? -5.339 2.876 -4.426 1.00 91.12 104 GLY A O 1
ATOM 848 N N . VAL A 1 105 ? -5.074 1.164 -5.844 1.00 90.31 105 VAL A N 1
ATOM 849 C CA . VAL A 1 105 ? -5.844 0.215 -5.020 1.00 90.31 105 VAL A CA 1
ATOM 850 C C . VAL A 1 105 ? -5.122 -0.093 -3.704 1.00 90.31 105 VAL A C 1
ATOM 852 O O . VAL A 1 105 ? -5.765 -0.248 -2.662 1.00 90.31 105 VAL A O 1
ATOM 855 N N . SER A 1 106 ? -3.790 -0.109 -3.708 1.00 89.50 106 SER A N 1
ATOM 856 C CA . SER A 1 106 ? -3.006 -0.252 -2.476 1.00 89.50 106 SER A CA 1
ATOM 857 C C . SER A 1 106 ? -3.193 0.944 -1.537 1.00 89.50 106 SER A C 1
ATOM 859 O O . SER A 1 106 ? -3.396 0.738 -0.344 1.00 89.50 106 SER A O 1
ATOM 861 N N . GLY A 1 107 ? -3.237 2.175 -2.059 1.00 90.69 107 GLY A N 1
ATOM 862 C CA . GLY A 1 107 ? -3.530 3.378 -1.269 1.00 90.69 107 GLY A CA 1
ATOM 863 C C . GLY A 1 107 ? -4.927 3.358 -0.640 1.00 90.69 107 GLY A C 1
ATOM 864 O O . GLY A 1 107 ? -5.088 3.690 0.536 1.00 90.69 107 GLY A O 1
ATOM 865 N N . ILE A 1 108 ? -5.931 2.875 -1.383 1.00 89.62 108 ILE A N 1
ATOM 866 C CA . ILE A 1 108 ? -7.296 2.648 -0.868 1.00 89.62 108 ILE A CA 1
ATOM 867 C C . ILE A 1 108 ? -7.276 1.647 0.291 1.00 89.62 108 ILE A C 1
ATOM 869 O O . ILE A 1 108 ? -7.888 1.871 1.337 1.00 89.62 108 ILE A O 1
ATOM 873 N N . THR A 1 109 ? -6.553 0.545 0.108 1.00 89.25 109 THR A N 1
ATOM 874 C CA . THR A 1 109 ? -6.443 -0.533 1.095 1.00 89.25 109 THR A CA 1
ATOM 875 C C . THR A 1 109 ? -5.781 -0.034 2.386 1.00 89.25 109 THR A C 1
ATOM 877 O O . THR A 1 109 ? -6.311 -0.275 3.473 1.00 89.25 109 THR A O 1
ATOM 880 N N . SER A 1 110 ? -4.691 0.737 2.284 1.00 88.12 110 SER A N 1
ATOM 881 C CA . SER A 1 110 ? -4.024 1.352 3.441 1.00 88.12 110 SER A CA 1
ATOM 882 C C . SER A 1 110 ? -4.942 2.321 4.195 1.00 88.12 110 SER A C 1
ATOM 884 O O . SER A 1 110 ? -4.991 2.285 5.427 1.00 88.12 110 SER A O 1
ATOM 886 N N . ALA A 1 111 ? -5.735 3.135 3.487 1.00 87.94 111 ALA A N 1
ATOM 887 C CA . ALA A 1 111 ? -6.710 4.030 4.117 1.00 87.94 111 ALA A CA 1
ATOM 888 C C . ALA A 1 111 ? -7.810 3.259 4.874 1.00 87.94 111 ALA A C 1
ATOM 890 O O . ALA A 1 111 ? -8.172 3.617 6.000 1.00 87.94 111 ALA A O 1
ATOM 891 N N . LEU A 1 112 ? -8.307 2.160 4.296 1.00 85.88 112 LEU A N 1
ATOM 892 C CA . LEU A 1 112 ? -9.289 1.289 4.945 1.00 85.88 112 LEU A CA 1
ATOM 893 C C . LEU A 1 112 ? -8.719 0.645 6.212 1.00 85.88 112 LEU A C 1
ATOM 895 O O . LEU A 1 112 ? -9.360 0.690 7.264 1.00 85.88 112 LEU A O 1
ATOM 899 N N . TRP A 1 113 ? -7.505 0.095 6.159 1.00 82.75 113 TRP A N 1
ATOM 900 C CA . TRP A 1 113 ? -6.869 -0.517 7.328 1.00 82.75 113 TRP A CA 1
ATOM 901 C C . TRP A 1 113 ? -6.599 0.485 8.450 1.00 82.75 113 TRP A C 1
ATOM 903 O O . TRP A 1 113 ? -6.889 0.178 9.611 1.00 82.75 113 TRP A O 1
ATOM 913 N N . GLY A 1 114 ? -6.131 1.692 8.116 1.00 78.00 114 GLY A N 1
ATOM 914 C CA . GLY A 1 114 ? -5.908 2.765 9.089 1.00 78.00 114 GLY A CA 1
ATOM 915 C C . GLY A 1 114 ? -7.175 3.147 9.861 1.00 78.00 114 GLY A C 1
ATOM 916 O O . GLY A 1 114 ? -7.115 3.405 11.060 1.00 78.00 114 GLY A O 1
ATOM 917 N N . SER A 1 115 ? -8.343 3.097 9.215 1.00 78.25 115 SER A N 1
ATOM 918 C CA . SER A 1 115 ? -9.627 3.403 9.864 1.00 78.25 115 SER A CA 1
ATOM 919 C C . SER A 1 115 ? -10.140 2.310 10.816 1.00 78.25 115 SER A C 1
ATOM 921 O O . SER A 1 115 ? -10.874 2.586 11.775 1.00 78.25 115 SER A O 1
ATOM 923 N N . VAL A 1 116 ? -9.769 1.051 10.556 1.00 73.06 116 VAL A N 1
ATOM 924 C CA . VAL A 1 116 ? -10.205 -0.110 11.343 1.00 73.06 116 VAL A CA 1
ATOM 925 C C . VAL A 1 116 ? -9.393 -0.233 12.624 1.00 73.06 116 VAL A C 1
ATOM 927 O O . VAL A 1 116 ? -9.957 -0.613 13.659 1.00 73.06 116 VAL A O 1
ATOM 930 N N . MET A 1 117 ? -8.094 0.086 12.571 1.00 64.25 117 MET A N 1
ATOM 931 C CA . MET A 1 117 ? -7.227 -0.001 13.740 1.00 64.25 117 MET A CA 1
ATOM 932 C C . MET A 1 117 ? -7.754 0.911 14.857 1.00 64.25 117 MET A C 1
ATOM 934 O O . MET A 1 117 ? -8.061 2.081 14.621 1.00 64.25 117 MET A O 1
ATOM 938 N N . PRO A 1 118 ? -7.903 0.393 16.088 1.00 55.41 118 PRO A N 1
ATOM 939 C CA . PRO A 1 118 ? -8.331 1.212 17.204 1.00 55.41 118 PRO A CA 1
ATOM 940 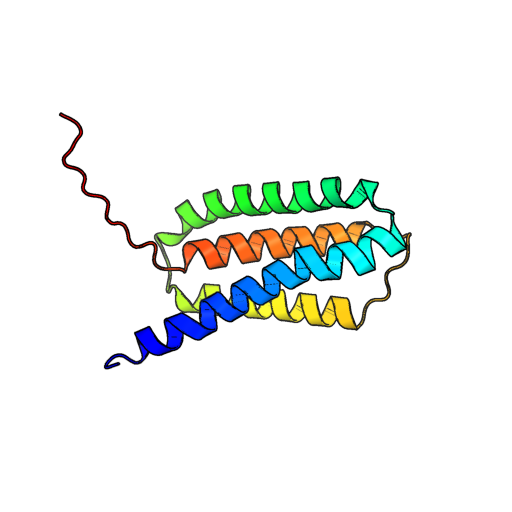C C . PRO A 1 118 ? -7.207 2.187 17.556 1.00 55.41 118 PRO A C 1
ATOM 942 O O . PRO A 1 118 ? -6.267 1.841 18.272 1.00 55.41 118 PRO A O 1
ATOM 945 N N . G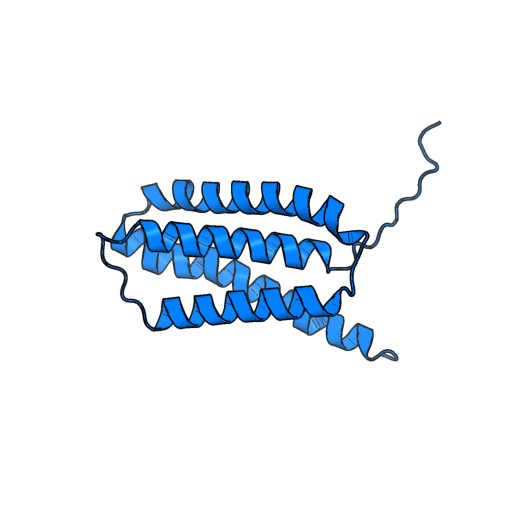LU A 1 119 ? -7.314 3.421 17.069 1.00 50.53 119 GLU A N 1
ATOM 946 C CA . GLU A 1 119 ? -6.553 4.538 17.611 1.00 50.53 119 GLU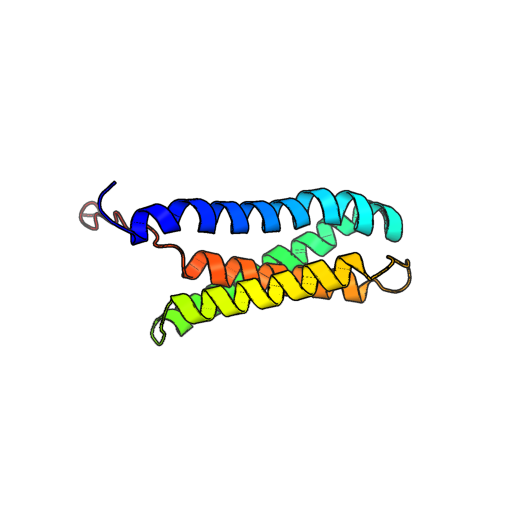 A CA 1
ATOM 947 C C . GLU A 1 119 ? -6.889 4.631 19.105 1.00 50.53 119 GLU A C 1
ATOM 949 O O . GLU A 1 119 ? -8.044 4.847 19.493 1.00 50.53 119 GLU A O 1
ATOM 954 N N . LYS A 1 120 ? -5.895 4.430 19.978 1.00 41.25 120 LYS A N 1
ATOM 955 C CA . LYS A 1 120 ? -6.053 4.784 21.387 1.00 41.25 120 LYS A CA 1
ATOM 956 C C . LYS A 1 120 ? -6.146 6.304 21.467 1.00 41.25 120 LYS A C 1
ATOM 958 O O . LYS A 1 120 ? -5.139 6.975 21.667 1.00 41.25 120 LYS A O 1
ATOM 963 N N . LYS A 1 121 ? -7.357 6.850 21.355 1.00 43.47 121 LYS A N 1
ATOM 964 C CA . LYS A 1 121 ? -7.628 8.238 21.731 1.00 43.47 121 LYS A CA 1
ATOM 965 C C . LYS A 1 121 ? -7.449 8.393 23.240 1.00 43.47 121 LYS A C 1
ATOM 967 O O . LYS A 1 121 ? -8.414 8.366 23.993 1.00 43.47 121 LYS A O 1
ATOM 972 N N . ASN A 1 122 ? -6.213 8.605 23.684 1.00 45.72 122 ASN A N 1
ATOM 973 C CA . ASN A 1 122 ? -5.942 9.351 24.912 1.00 45.72 122 ASN A CA 1
ATOM 974 C C . ASN A 1 122 ? -6.052 10.844 24.591 1.00 45.72 122 ASN A C 1
ATOM 976 O O . ASN A 1 122 ? -5.079 11.590 24.605 1.00 45.72 122 ASN A O 1
ATOM 980 N N . TYR A 1 123 ? -7.264 11.269 24.245 1.00 45.38 123 TYR A N 1
ATOM 981 C CA . TYR A 1 123 ? -7.589 12.675 24.080 1.00 45.38 123 TYR A CA 1
ATOM 982 C C . TYR A 1 123 ? -8.057 13.207 25.434 1.00 45.38 123 TYR A C 1
ATOM 984 O O . TYR A 1 123 ? -9.251 13.235 25.730 1.00 45.38 123 TYR A O 1
ATOM 992 N N . ASN A 1 124 ? -7.092 13.569 26.283 1.00 45.47 124 ASN A N 1
ATOM 993 C CA . ASN A 1 124 ? -7.356 14.371 27.471 1.00 45.47 124 ASN A CA 1
ATOM 994 C C . ASN A 1 124 ? -7.710 15.789 27.004 1.00 45.47 124 ASN A C 1
ATOM 996 O O . ASN A 1 124 ? -6.837 16.603 26.714 1.00 45.47 124 ASN A O 1
ATOM 1000 N N . ARG A 1 125 ? -9.009 16.050 26.852 1.00 55.16 125 ARG A N 1
ATOM 1001 C CA . ARG A 1 125 ? -9.558 17.309 26.341 1.00 55.16 125 ARG A CA 1
ATOM 1002 C C . ARG A 1 125 ? -9.697 18.393 27.425 1.00 55.16 125 ARG A C 1
ATOM 1004 O O . ARG A 1 125 ? -10.681 19.120 27.400 1.00 55.16 125 ARG A O 1
ATOM 1011 N N . ASN A 1 126 ? -8.748 18.507 28.359 1.00 49.72 126 ASN A N 1
ATOM 1012 C CA . ASN A 1 126 ? -8.849 19.445 29.491 1.00 49.72 126 ASN A CA 1
ATOM 1013 C C . ASN A 1 126 ? -7.618 20.364 29.693 1.00 49.72 126 ASN A C 1
ATOM 1015 O O . ASN A 1 126 ? -7.450 20.898 30.782 1.00 49.72 126 ASN A O 1
ATOM 1019 N N . THR A 1 127 ? -6.769 20.594 28.683 1.00 50.66 127 THR A N 1
ATOM 1020 C CA . THR A 1 127 ? -5.587 21.491 28.811 1.00 50.66 127 THR A CA 1
ATOM 1021 C C . THR A 1 127 ? -5.514 22.591 27.747 1.00 50.66 127 THR A C 1
ATOM 1023 O O . THR A 1 127 ? -4.445 22.959 27.274 1.00 50.66 127 THR A O 1
ATOM 1026 N N . VAL A 1 128 ? -6.674 23.131 27.374 1.00 58.31 128 VAL A N 1
ATOM 1027 C CA . VAL A 1 128 ? -6.797 24.437 26.707 1.00 58.31 128 VAL A CA 1
ATOM 1028 C C . VAL A 1 128 ? -7.875 25.240 27.427 1.00 58.31 128 VAL A C 1
ATOM 1030 O O . VAL A 1 128 ? -9.015 25.298 26.975 1.00 58.31 128 VAL A O 1
ATOM 1033 N N . LEU A 1 129 ? -7.498 25.786 28.583 1.00 49.12 129 LEU A N 1
ATOM 1034 C CA . LEU A 1 129 ? -7.960 27.056 29.148 1.00 49.12 129 LEU A CA 1
ATOM 1035 C C . LEU A 1 129 ? -6.780 27.678 29.897 1.00 49.12 129 LEU A C 1
ATOM 1037 O O . LEU A 1 129 ? -6.096 26.913 30.615 1.00 49.12 129 LEU A O 1
#

Foldseek 3Di:
DPDPVVVVLPVLVVVLVVLVCCCLPVCLVPQCCVQPRNVCSVVLVVLLVVLLVVLLVVVVVVVVDDDLVVLLVVLVVLSVVLVVVVVPDDRHNVPVVNSSVSSNSSSNSNSSSVSSDDDPPPPPVPPDD

pLDDT: mean 79.68, std 13.11, range [41.25, 94.5]